Protein AF-A0A524FIH7-F1 (afdb_monomer_lite)

Structure (mmCIF, N/CA/C/O backbone):
data_AF-A0A524FIH7-F1
#
_entry.id   AF-A0A524FIH7-F1
#
loop_
_atom_site.group_PDB
_atom_site.id
_atom_site.type_symbol
_atom_site.label_atom_id
_atom_site.label_alt_id
_atom_site.label_comp_id
_atom_site.label_asym_id
_atom_site.label_entity_id
_atom_site.label_seq_id
_atom_site.pdbx_PDB_ins_code
_atom_site.Cartn_x
_atom_site.Cartn_y
_atom_site.Cartn_z
_atom_site.occupancy
_atom_site.B_iso_or_equiv
_atom_site.auth_seq_id
_atom_site.auth_comp_id
_atom_site.auth_asym_id
_atom_site.auth_atom_id
_atom_site.pdbx_PDB_model_num
ATOM 1 N N . MET A 1 1 ? 1.959 -2.157 -26.709 1.00 37.69 1 MET A N 1
ATOM 2 C CA . MET A 1 1 ? 0.612 -1.879 -26.168 1.00 37.69 1 MET A CA 1
ATOM 3 C C . MET A 1 1 ? 0.522 -0.377 -25.949 1.00 37.69 1 MET A C 1
ATOM 5 O O . MET A 1 1 ? 1.476 0.173 -25.409 1.00 37.69 1 MET A O 1
ATOM 9 N N . LYS A 1 2 ? -0.506 0.302 -26.463 1.00 31.08 2 LYS A N 1
ATOM 10 C CA . LYS A 1 2 ? -0.654 1.764 -26.346 1.00 31.08 2 LYS A CA 1
ATOM 11 C C . LYS A 1 2 ? -1.303 2.119 -25.004 1.00 31.08 2 LYS A C 1
ATOM 13 O O . LYS A 1 2 ? -2.028 1.309 -24.435 1.00 31.08 2 LYS A O 1
ATOM 18 N N . LEU A 1 3 ? -1.093 3.343 -24.514 1.00 33.84 3 LEU A N 1
ATOM 19 C CA . LEU A 1 3 ? -1.706 3.839 -23.269 1.00 33.84 3 LEU A CA 1
ATOM 20 C C . LEU A 1 3 ? -3.250 3.761 -23.301 1.00 33.84 3 LEU A C 1
ATOM 22 O O . LEU A 1 3 ? -3.901 3.594 -22.277 1.00 33.84 3 LEU A O 1
ATOM 26 N N . GLU A 1 4 ? -3.832 3.847 -24.496 1.00 35.25 4 GLU A N 1
ATOM 27 C CA . GLU A 1 4 ? -5.268 3.713 -24.769 1.00 35.25 4 GLU A CA 1
ATOM 28 C C . GLU A 1 4 ? -5.784 2.276 -24.578 1.00 35.25 4 GLU A C 1
ATOM 30 O O . GLU A 1 4 ? -6.931 2.086 -24.176 1.00 35.25 4 GLU A O 1
ATOM 35 N N . ASP A 1 5 ? -4.932 1.266 -24.784 1.00 37.41 5 ASP A N 1
ATOM 36 C CA . ASP A 1 5 ? -5.279 -0.147 -24.586 1.00 37.41 5 ASP A CA 1
ATOM 37 C C . ASP A 1 5 ? -5.366 -0.495 -23.088 1.00 37.41 5 ASP A C 1
ATOM 39 O O . ASP A 1 5 ? -6.163 -1.343 -22.689 1.00 37.41 5 ASP A O 1
ATOM 43 N N . LEU A 1 6 ? -4.583 0.190 -22.242 1.00 37.75 6 LEU A N 1
ATOM 44 C CA . LEU A 1 6 ? -4.624 0.045 -20.780 1.00 37.75 6 LEU A CA 1
ATOM 45 C C . LEU A 1 6 ? -5.919 0.614 -20.178 1.00 37.75 6 LEU A C 1
ATOM 47 O O . LEU A 1 6 ? -6.470 0.013 -19.257 1.00 37.75 6 LEU A O 1
ATOM 51 N N . LYS A 1 7 ? -6.453 1.709 -20.740 1.00 35.22 7 LYS A N 1
ATOM 52 C CA . LYS A 1 7 ? -7.708 2.347 -20.287 1.00 35.22 7 LYS A CA 1
ATOM 53 C C . LYS A 1 7 ? -8.942 1.457 -20.464 1.00 35.22 7 LYS A C 1
ATOM 55 O O . LYS A 1 7 ? -9.917 1.591 -19.732 1.00 35.22 7 LYS A O 1
ATOM 60 N N . ASN A 1 8 ? -8.902 0.538 -21.429 1.00 39.22 8 ASN A N 1
ATOM 61 C CA . ASN A 1 8 ? -10.005 -0.376 -21.741 1.00 39.22 8 ASN A CA 1
ATOM 62 C C . ASN A 1 8 ? -9.867 -1.747 -21.068 1.00 39.22 8 ASN A C 1
ATOM 64 O O . ASN A 1 8 ? -10.742 -2.607 -21.222 1.00 39.22 8 ASN A O 1
ATOM 68 N N . LEU A 1 9 ? -8.786 -1.972 -20.317 1.00 40.41 9 LEU A N 1
ATOM 69 C CA . LEU A 1 9 ? -8.530 -3.243 -19.664 1.00 40.41 9 LEU A CA 1
ATOM 70 C C . LEU A 1 9 ? -9.424 -3.374 -18.426 1.00 40.41 9 LEU A C 1
ATOM 72 O O . LEU A 1 9 ? -9.014 -3.069 -17.314 1.00 40.41 9 LEU A O 1
ATOM 76 N N . LYS A 1 10 ? -10.665 -3.839 -18.592 1.00 45.16 10 LYS A N 1
ATOM 77 C CA . LYS A 1 10 ? -11.515 -4.220 -17.456 1.00 45.16 10 LYS A CA 1
ATOM 78 C C . LYS A 1 10 ? -10.900 -5.439 -16.772 1.00 45.16 10 LYS A C 1
ATOM 80 O O . LYS A 1 10 ? -11.212 -6.565 -17.151 1.00 45.16 10 LYS A O 1
ATOM 85 N N . VAL A 1 11 ? -10.037 -5.234 -15.775 1.00 54.22 11 VAL A N 1
ATOM 86 C CA . VAL A 1 11 ? -9.614 -6.319 -14.882 1.00 54.22 11 VAL A CA 1
ATOM 87 C C . VAL A 1 11 ? -10.882 -6.808 -14.178 1.00 54.22 11 VAL A C 1
ATOM 89 O O . VAL A 1 11 ? -11.485 -6.044 -13.423 1.00 54.22 11 VAL A O 1
ATOM 92 N N . PRO A 1 12 ? -11.356 -8.039 -14.437 1.00 57.50 12 PRO A N 1
ATOM 93 C CA . PRO A 1 12 ? -12.599 -8.505 -13.847 1.00 57.50 12 PRO A CA 1
ATOM 94 C C . PRO A 1 12 ? -12.473 -8.474 -12.324 1.00 57.50 12 PRO A C 1
ATOM 96 O O . PRO A 1 12 ? -11.467 -8.923 -11.782 1.00 57.50 12 PRO A O 1
ATOM 99 N N . THR A 1 13 ? -13.499 -8.030 -11.601 1.00 57.62 13 THR A N 1
ATOM 100 C CA . THR A 1 13 ? -13.512 -8.028 -10.124 1.00 57.62 13 THR A CA 1
ATOM 101 C C . THR A 1 13 ? -13.140 -9.400 -9.534 1.00 57.62 13 THR A C 1
ATOM 103 O O . THR A 1 13 ? -12.549 -9.497 -8.460 1.00 57.62 13 THR A O 1
ATOM 106 N N . ALA A 1 14 ? -13.433 -10.483 -10.263 1.00 57.12 14 ALA A N 1
ATOM 107 C CA . ALA A 1 14 ? -13.019 -11.843 -9.926 1.00 57.12 14 ALA A CA 1
ATOM 108 C C . ALA A 1 14 ? -11.490 -12.060 -9.944 1.00 57.12 14 ALA A C 1
ATOM 110 O O . ALA A 1 14 ? -10.994 -12.855 -9.151 1.00 57.12 14 ALA A O 1
ATOM 111 N N . MET A 1 15 ? -10.737 -11.372 -10.809 1.00 61.16 15 MET A N 1
ATOM 112 C CA . MET A 1 15 ? -9.267 -11.377 -10.812 1.00 61.16 15 MET A CA 1
ATOM 113 C C . MET A 1 15 ? -8.699 -10.620 -9.611 1.00 61.16 15 MET A C 1
ATOM 115 O O . MET A 1 15 ? -7.822 -11.148 -8.935 1.00 61.16 15 MET A O 1
ATOM 119 N N . ILE A 1 16 ? -9.236 -9.439 -9.288 1.00 61.75 16 ILE A N 1
ATOM 120 C CA . ILE A 1 16 ? -8.792 -8.661 -8.117 1.00 61.75 16 ILE A CA 1
ATOM 121 C C . ILE A 1 16 ? -8.995 -9.476 -6.834 1.00 61.75 16 ILE A C 1
ATOM 123 O O . ILE A 1 16 ? -8.077 -9.591 -6.035 1.00 61.75 16 ILE A O 1
ATOM 127 N N . LYS A 1 17 ? -10.140 -10.153 -6.677 1.00 62.41 17 LYS A N 1
ATOM 128 C CA . LYS A 1 17 ? -10.408 -11.045 -5.528 1.00 62.41 17 LYS A CA 1
ATOM 129 C C . LYS A 1 17 ? -9.493 -12.272 -5.454 1.00 62.41 17 LYS A C 1
ATOM 131 O O . LYS A 1 17 ? -9.350 -12.854 -4.382 1.00 62.41 17 LYS A O 1
ATOM 136 N N . LYS A 1 18 ? -8.911 -12.700 -6.578 1.00 63.66 18 LYS A N 1
ATOM 137 C CA . LYS A 1 18 ? -7.917 -13.784 -6.613 1.00 63.66 18 LYS A CA 1
ATOM 138 C C . LYS A 1 18 ? -6.533 -13.287 -6.197 1.00 63.66 18 LYS A C 1
ATOM 140 O O . LYS A 1 18 ? -5.830 -14.018 -5.516 1.00 63.66 18 LYS A O 1
ATOM 145 N N . LEU A 1 19 ? -6.178 -12.059 -6.575 1.00 67.19 19 LEU A N 1
ATOM 146 C CA . LEU A 1 19 ? -4.936 -11.408 -6.156 1.00 67.19 19 LEU A CA 1
ATOM 147 C C . LEU A 1 19 ? -4.984 -10.968 -4.690 1.00 67.19 19 LEU A C 1
ATOM 149 O O . LEU A 1 19 ? -4.018 -11.147 -3.961 1.00 67.19 19 LEU A O 1
ATOM 153 N N . PHE A 1 20 ? -6.126 -10.461 -4.239 1.00 66.56 20 PHE A N 1
ATOM 154 C CA . PHE A 1 20 ? -6.369 -10.006 -2.875 1.00 66.56 20 PHE A CA 1
ATOM 155 C C . PHE A 1 20 ? -7.478 -10.862 -2.261 1.00 66.56 20 PHE A C 1
ATOM 157 O O . PHE A 1 20 ? -8.648 -10.465 -2.292 1.00 66.56 20 PHE A O 1
ATOM 164 N N . PRO A 1 21 ? -7.153 -12.060 -1.740 1.00 67.00 21 PRO A N 1
ATOM 165 C CA . PRO A 1 21 ? -8.152 -12.921 -1.131 1.00 67.00 21 PRO A CA 1
ATOM 166 C C . PRO A 1 21 ? -8.886 -12.153 -0.017 1.00 67.00 21 PRO A C 1
ATOM 168 O O . PRO A 1 21 ? -8.240 -11.682 0.928 1.00 67.00 21 PRO A O 1
ATOM 171 N N . PRO A 1 22 ? -10.226 -12.021 -0.104 1.00 60.16 22 PRO A N 1
ATOM 172 C CA . PRO A 1 22 ? -10.999 -11.248 0.857 1.00 60.16 22 PRO A CA 1
ATOM 173 C C . PRO A 1 22 ? -10.708 -11.701 2.288 1.00 60.16 22 PRO A C 1
ATOM 175 O O . PRO A 1 22 ? -10.660 -12.903 2.563 1.00 60.16 22 PRO A O 1
ATOM 178 N N . LYS A 1 23 ? -10.546 -10.738 3.202 1.00 64.44 23 LYS A N 1
ATOM 179 C CA . LYS A 1 23 ? -10.281 -10.966 4.639 1.00 64.44 23 LYS A CA 1
ATOM 180 C C . LYS A 1 23 ? -8.923 -11.590 4.997 1.00 64.44 23 LYS A C 1
ATOM 182 O O . LYS A 1 23 ? -8.713 -11.933 6.157 1.00 64.44 23 LYS A O 1
ATOM 187 N N . LYS A 1 24 ? -8.006 -11.771 4.043 1.00 68.94 24 LYS A N 1
ATOM 188 C CA . LYS A 1 24 ? -6.658 -12.325 4.304 1.00 68.94 24 LYS A CA 1
ATOM 189 C C . LYS A 1 24 ? -5.529 -11.501 3.693 1.00 68.94 24 LYS A C 1
ATOM 191 O O . LYS A 1 24 ? -4.381 -11.931 3.711 1.00 68.94 24 LYS A O 1
ATOM 196 N N . SER A 1 25 ? -5.865 -10.346 3.134 1.00 79.50 25 SER A N 1
ATOM 197 C CA . SER A 1 25 ? -4.956 -9.527 2.348 1.00 79.50 25 SER A CA 1
ATOM 198 C C . SER A 1 25 ? -4.504 -8.262 3.059 1.00 79.50 25 SER A C 1
ATOM 200 O O . SER A 1 25 ? -3.518 -7.702 2.623 1.00 79.50 25 SER A O 1
ATOM 202 N N . VAL A 1 26 ? -5.158 -7.794 4.126 1.00 82.81 26 VAL A N 1
ATOM 203 C CA . VAL A 1 26 ? -4.754 -6.555 4.812 1.00 82.81 26 VAL A CA 1
ATOM 204 C C . VAL A 1 26 ? -4.537 -6.806 6.298 1.00 82.81 26 VAL A C 1
ATOM 206 O O . VAL A 1 26 ? -5.323 -7.499 6.950 1.00 82.81 26 VAL A O 1
ATOM 209 N N . PHE A 1 27 ? -3.441 -6.248 6.799 1.00 84.69 27 PHE A N 1
ATOM 210 C CA . PHE A 1 27 ? -2.957 -6.364 8.164 1.00 84.69 27 PHE A CA 1
ATOM 211 C C . PHE A 1 27 ? -2.488 -4.990 8.636 1.00 84.69 27 PHE A C 1
ATOM 213 O O . PHE A 1 27 ? -2.005 -4.193 7.828 1.00 84.69 27 PHE A O 1
ATOM 220 N N . THR A 1 28 ? -2.571 -4.737 9.938 1.00 85.19 28 THR A N 1
ATOM 221 C CA . THR A 1 28 ? -1.842 -3.624 10.556 1.00 85.19 28 THR A CA 1
ATOM 222 C C . THR A 1 28 ? -0.593 -4.162 11.242 1.00 85.19 28 THR A C 1
ATOM 224 O O . THR A 1 28 ? -0.585 -5.282 11.764 1.00 85.19 28 THR A O 1
ATOM 227 N N . VAL A 1 29 ? 0.491 -3.401 11.170 1.00 85.56 29 VAL A N 1
ATOM 228 C CA . VAL A 1 29 ? 1.832 -3.838 11.557 1.00 85.56 29 VAL A CA 1
ATOM 229 C C . VAL A 1 29 ? 2.437 -2.821 12.507 1.00 85.56 29 VAL A C 1
ATOM 231 O O . VAL A 1 29 ? 2.330 -1.627 12.258 1.00 85.56 29 VAL A O 1
ATOM 234 N N . ASP A 1 30 ? 3.060 -3.312 1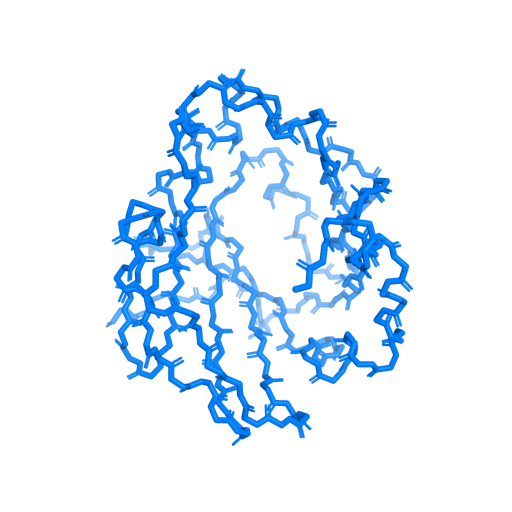3.574 1.00 86.06 30 ASP A N 1
ATOM 235 C CA . ASP A 1 30 ? 3.911 -2.533 14.473 1.00 86.06 30 ASP A CA 1
ATOM 236 C C . ASP A 1 30 ? 5.372 -2.811 14.100 1.00 86.06 30 ASP A C 1
ATOM 238 O O . ASP A 1 30 ? 5.860 -3.937 14.264 1.00 86.06 30 ASP A O 1
ATOM 242 N N . THR A 1 31 ? 6.053 -1.807 13.541 1.00 82.56 31 THR A N 1
ATOM 243 C CA . THR A 1 31 ? 7.486 -1.903 13.221 1.00 82.56 31 THR A CA 1
ATOM 244 C C . THR A 1 31 ? 8.408 -1.415 14.338 1.00 82.56 31 THR A C 1
ATOM 246 O O . THR A 1 31 ? 9.621 -1.601 14.240 1.00 82.56 31 THR A O 1
ATOM 249 N N . THR A 1 32 ? 7.868 -0.822 15.404 1.00 82.31 32 THR A N 1
ATOM 250 C CA . THR A 1 32 ? 8.654 -0.234 16.504 1.00 82.31 32 THR A CA 1
ATOM 251 C C . THR A 1 32 ? 8.720 -1.119 17.745 1.00 82.31 32 THR A C 1
ATOM 253 O O . THR A 1 32 ? 9.664 -1.008 18.528 1.00 82.31 32 THR A O 1
ATOM 256 N N . GLY A 1 33 ? 7.746 -2.012 17.918 1.00 79.12 33 GLY A N 1
ATOM 257 C CA . GLY A 1 33 ? 7.588 -2.848 19.103 1.00 79.12 33 GLY A CA 1
ATOM 258 C C . GLY A 1 33 ? 6.893 -2.145 20.273 1.00 79.12 33 GLY A C 1
ATOM 259 O O . GLY A 1 33 ? 6.925 -2.672 21.387 1.00 79.12 33 GLY A O 1
ATOM 260 N N . ASP A 1 34 ? 6.285 -0.973 20.065 1.00 82.50 34 ASP A N 1
ATOM 261 C CA . ASP A 1 34 ? 5.583 -0.212 21.109 1.00 82.50 34 ASP A CA 1
ATOM 262 C C . ASP A 1 34 ? 4.136 -0.693 21.357 1.00 82.50 34 ASP A C 1
ATOM 264 O O . ASP A 1 34 ? 3.450 -0.202 22.260 1.00 82.50 34 ASP A O 1
ATOM 268 N N . GLY A 1 35 ? 3.677 -1.682 20.585 1.00 78.94 35 GLY A N 1
ATOM 269 C CA . GLY A 1 35 ? 2.339 -2.258 20.665 1.00 78.94 35 GLY A CA 1
ATOM 270 C C . GLY A 1 35 ? 1.286 -1.510 19.847 1.00 78.94 35 GLY A C 1
ATOM 271 O O . GLY A 1 35 ? 0.111 -1.895 19.893 1.00 78.94 35 GLY A O 1
ATOM 272 N N . LYS A 1 36 ? 1.670 -0.477 19.091 1.00 83.19 36 LYS A N 1
ATOM 273 C CA . LYS A 1 36 ? 0.791 0.275 18.194 1.00 83.19 36 LYS A CA 1
ATOM 274 C C . LYS A 1 36 ? 1.157 -0.010 16.746 1.00 83.19 36 LYS A C 1
ATOM 276 O O . LYS A 1 36 ? 2.316 0.026 16.354 1.00 83.19 36 LYS A O 1
ATOM 281 N N . ALA A 1 37 ? 0.143 -0.277 15.928 1.00 84.25 37 ALA A N 1
ATOM 282 C CA . ALA A 1 37 ? 0.374 -0.353 14.499 1.00 84.25 37 ALA A CA 1
ATOM 283 C C . ALA A 1 37 ? 0.788 1.010 13.948 1.00 84.25 37 ALA A C 1
ATOM 285 O O . ALA A 1 37 ? 0.108 2.012 14.168 1.00 84.25 37 ALA A O 1
ATOM 286 N N . ASP A 1 38 ? 1.861 1.002 13.171 1.00 85.31 38 ASP A N 1
ATOM 287 C CA . ASP A 1 38 ? 2.387 2.163 12.475 1.00 85.31 38 ASP A CA 1
ATOM 288 C C . ASP A 1 38 ? 2.398 1.978 10.953 1.00 85.31 38 ASP A C 1
ATOM 290 O O . ASP A 1 38 ? 2.652 2.938 10.234 1.00 85.31 38 ASP A O 1
ATOM 294 N N . MET A 1 39 ? 2.098 0.774 10.448 1.00 88.69 39 MET A N 1
ATOM 295 C CA . MET A 1 39 ? 2.044 0.449 9.021 1.00 88.69 39 MET A CA 1
ATOM 296 C C . MET A 1 39 ? 0.797 -0.348 8.636 1.00 88.69 39 MET A C 1
ATOM 298 O O . MET A 1 39 ? 0.287 -1.181 9.391 1.00 88.69 39 MET A O 1
ATOM 302 N N . ILE A 1 40 ? 0.368 -0.163 7.389 1.00 89.50 40 ILE A N 1
ATOM 303 C CA . ILE A 1 40 ? -0.550 -1.059 6.688 1.00 89.50 40 ILE A CA 1
ATOM 304 C C . ILE A 1 40 ? 0.285 -2.044 5.877 1.00 89.50 40 ILE A C 1
ATOM 306 O O . ILE A 1 40 ? 1.204 -1.653 5.161 1.00 89.50 40 ILE A O 1
ATOM 310 N N . LYS A 1 41 ? -0.063 -3.326 5.957 1.00 89.88 41 LYS A N 1
ATOM 311 C CA . LYS A 1 41 ? 0.513 -4.401 5.151 1.00 89.88 41 LYS A CA 1
ATOM 312 C C . LYS A 1 41 ? -0.568 -5.017 4.282 1.00 89.88 41 LYS A C 1
ATOM 314 O O . LYS A 1 41 ? -1.522 -5.604 4.790 1.00 89.88 41 LYS A O 1
ATOM 319 N N . ILE A 1 42 ? -0.376 -4.931 2.975 1.00 87.56 42 ILE A N 1
ATOM 320 C CA . ILE A 1 42 ? -1.218 -5.548 1.958 1.00 87.56 42 ILE A CA 1
ATOM 321 C C . ILE A 1 42 ? -0.481 -6.754 1.376 1.00 87.56 42 ILE A C 1
ATOM 323 O O . ILE A 1 42 ? 0.651 -6.655 0.920 1.00 87.56 42 ILE A O 1
ATOM 327 N N . VAL A 1 43 ? -1.124 -7.910 1.386 1.00 86.50 43 VAL A N 1
ATOM 328 C CA . VAL A 1 43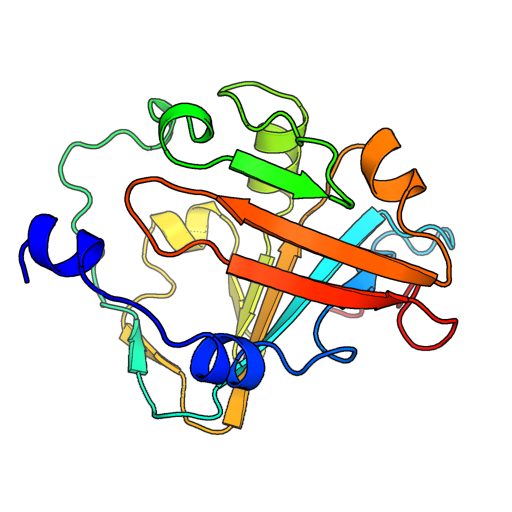 ? -0.624 -9.177 0.870 1.00 86.50 43 VAL A CA 1
ATOM 329 C C . VAL A 1 43 ? -1.426 -9.544 -0.371 1.00 86.50 43 VAL A C 1
ATOM 331 O O . VAL A 1 43 ? -2.627 -9.820 -0.290 1.00 86.50 43 VAL A O 1
ATOM 334 N N . ALA A 1 44 ? -0.742 -9.565 -1.511 1.00 83.62 44 ALA A N 1
ATOM 335 C CA . ALA A 1 44 ? -1.257 -10.052 -2.776 1.00 83.62 44 ALA A CA 1
ATOM 336 C C . ALA A 1 44 ? -0.705 -11.456 -3.062 1.00 83.62 44 ALA A C 1
ATOM 338 O O . ALA A 1 44 ? 0.501 -11.686 -2.983 1.00 83.62 44 ALA A O 1
ATOM 339 N N . LEU A 1 45 ? -1.580 -12.395 -3.413 1.00 81.00 45 LEU A N 1
ATOM 340 C CA . LEU A 1 45 ? -1.227 -13.759 -3.796 1.00 81.00 45 LEU A CA 1
ATOM 341 C C . LEU A 1 45 ? -1.487 -13.943 -5.291 1.00 81.00 45 LEU A C 1
ATOM 343 O O . LEU A 1 45 ? -2.626 -13.834 -5.744 1.00 81.00 45 LEU A O 1
ATOM 347 N N . ASN A 1 46 ? -0.458 -14.253 -6.076 1.00 77.50 46 ASN A N 1
ATOM 348 C CA . ASN A 1 46 ? -0.652 -14.494 -7.500 1.00 77.50 46 ASN A CA 1
ATOM 349 C C . ASN A 1 46 ? -1.319 -15.859 -7.739 1.00 77.50 46 ASN A C 1
ATOM 351 O O . ASN A 1 46 ? -0.654 -16.887 -7.789 1.00 77.50 46 ASN A O 1
ATOM 355 N N . LEU A 1 47 ? -2.640 -15.883 -7.914 1.00 73.00 47 LEU A N 1
ATOM 356 C CA . LEU A 1 47 ? -3.413 -17.107 -8.176 1.00 73.00 47 LEU A CA 1
ATOM 357 C C . LEU A 1 47 ? -3.790 -17.307 -9.652 1.00 73.00 47 LEU A C 1
ATOM 359 O O . LEU A 1 47 ? -4.641 -18.147 -9.952 1.00 73.00 47 LEU A O 1
ATOM 363 N N . PHE A 1 48 ? -3.249 -16.498 -10.564 1.00 68.94 48 PHE A N 1
ATOM 364 C CA . PHE A 1 48 ? -3.693 -16.501 -11.957 1.00 68.94 48 PHE A CA 1
ATOM 365 C C . PHE A 1 48 ? -2.687 -17.162 -12.893 1.00 68.94 48 PHE A C 1
ATOM 367 O O . PHE A 1 48 ? -2.911 -18.278 -13.352 1.00 68.94 48 PHE A O 1
ATOM 374 N N . ALA A 1 49 ? -1.595 -16.464 -13.183 1.00 71.06 49 ALA A N 1
ATOM 375 C CA . ALA A 1 49 ? -0.560 -16.918 -14.094 1.00 71.06 49 ALA A CA 1
ATOM 376 C C . ALA A 1 49 ? 0.759 -16.227 -13.741 1.00 71.06 49 ALA A C 1
ATOM 378 O O . ALA A 1 49 ? 0.732 -15.101 -13.231 1.00 71.06 49 ALA A O 1
ATOM 379 N N . PRO A 1 50 ? 1.908 -16.866 -14.008 1.00 78.00 50 PRO A N 1
ATOM 380 C CA . PRO A 1 50 ? 3.188 -16.196 -13.892 1.00 78.00 50 PRO A CA 1
ATOM 381 C C . PRO A 1 50 ? 3.239 -14.944 -14.774 1.00 78.00 50 PRO A C 1
ATOM 383 O O . PRO A 1 50 ? 2.795 -14.986 -15.921 1.00 78.00 50 PRO A O 1
ATOM 386 N N . PHE A 1 51 ? 3.793 -13.852 -14.257 1.00 78.69 51 PHE A N 1
ATOM 387 C CA . PHE A 1 51 ? 4.077 -12.653 -15.045 1.00 78.69 51 PHE A CA 1
ATOM 388 C C . PHE A 1 51 ? 5.456 -12.101 -14.698 1.00 78.69 51 PHE A C 1
ATOM 390 O O . PHE A 1 51 ? 5.943 -12.271 -13.581 1.00 78.69 51 PHE A O 1
ATOM 397 N N . GLU A 1 52 ? 6.092 -11.456 -15.668 1.00 80.06 52 GLU A N 1
ATOM 398 C CA . GLU A 1 52 ? 7.402 -10.837 -15.500 1.00 80.06 52 GLU A CA 1
ATOM 399 C C . GLU A 1 52 ? 7.243 -9.330 -15.299 1.00 80.06 52 GLU A C 1
ATOM 401 O O . GLU A 1 52 ? 6.491 -8.673 -16.023 1.00 80.06 52 GLU A O 1
ATOM 406 N N . ILE A 1 53 ? 7.944 -8.781 -14.309 1.00 79.12 53 ILE A N 1
ATOM 407 C CA . ILE A 1 53 ? 8.108 -7.339 -14.159 1.00 79.12 53 ILE A CA 1
ATOM 408 C C . ILE A 1 53 ? 9.091 -6.897 -15.248 1.00 79.12 53 ILE A C 1
ATOM 410 O O . ILE A 1 53 ? 10.213 -7.404 -15.269 1.00 79.12 53 ILE A O 1
ATOM 414 N N . PRO A 1 54 ? 8.723 -5.974 -16.151 1.00 68.38 54 PRO A N 1
ATOM 415 C CA . PRO A 1 54 ? 9.612 -5.539 -17.224 1.00 68.38 54 PRO A CA 1
ATOM 416 C C . PRO A 1 54 ? 10.983 -5.094 -16.695 1.00 68.38 54 PRO A C 1
ATOM 418 O O . PRO A 1 54 ? 11.059 -4.322 -15.744 1.00 68.38 54 PRO A O 1
ATOM 421 N N . ALA A 1 55 ? 12.071 -5.561 -17.319 1.00 67.00 55 ALA A N 1
ATOM 422 C CA . ALA A 1 55 ? 13.451 -5.249 -16.912 1.00 67.00 55 ALA A CA 1
ATOM 423 C C . ALA A 1 55 ? 13.810 -3.755 -16.989 1.00 67.00 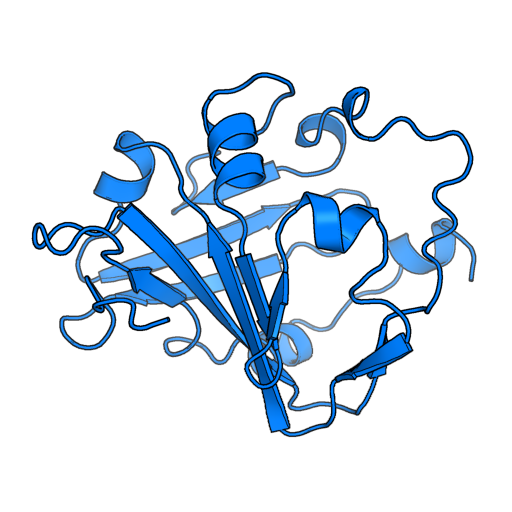55 ALA A C 1
ATOM 425 O O . ALA A 1 55 ? 14.773 -3.316 -16.368 1.00 67.00 55 ALA A O 1
ATOM 426 N N . LYS A 1 56 ? 13.039 -2.979 -17.755 1.00 62.03 56 LYS A N 1
ATOM 427 C CA . LYS A 1 56 ? 13.106 -1.521 -17.810 1.00 62.03 56 LYS A CA 1
ATOM 428 C C . LYS A 1 56 ? 11.685 -0.978 -17.849 1.00 62.03 56 LYS A C 1
ATOM 430 O O . LYS A 1 56 ? 10.942 -1.286 -18.782 1.00 62.03 56 LYS A O 1
ATOM 435 N N . ALA A 1 57 ? 11.320 -0.165 -16.866 1.00 57.16 57 ALA A N 1
ATOM 436 C CA . ALA A 1 57 ? 10.276 0.823 -17.070 1.00 57.16 57 ALA A CA 1
ATOM 437 C C . ALA A 1 57 ? 10.945 1.982 -17.816 1.00 57.16 57 ALA A C 1
ATOM 439 O O . ALA A 1 57 ? 11.715 2.731 -17.226 1.00 57.16 57 ALA A O 1
ATOM 440 N N . ASP A 1 58 ? 10.744 2.074 -19.131 1.00 56.12 58 ASP A N 1
ATOM 441 C CA . ASP A 1 58 ? 11.118 3.286 -19.858 1.00 56.12 58 ASP A CA 1
ATOM 442 C C . ASP A 1 58 ? 10.122 4.377 -19.459 1.00 56.12 58 ASP A C 1
ATOM 444 O O . ASP A 1 58 ? 9.027 4.482 -20.014 1.00 56.12 58 ASP A O 1
ATOM 448 N N . LEU A 1 59 ? 10.468 5.108 -18.401 1.00 58.47 59 LEU A N 1
ATOM 449 C CA . LEU A 1 59 ? 9.706 6.259 -17.933 1.00 58.47 59 LEU A CA 1
ATOM 450 C C . LEU A 1 59 ? 9.968 7.491 -18.821 1.00 58.47 59 LEU A C 1
ATOM 452 O O . LEU A 1 59 ? 9.327 8.514 -18.615 1.00 58.47 59 LEU A O 1
ATOM 456 N N . GLY A 1 60 ? 10.860 7.415 -19.819 1.00 60.53 60 GLY A N 1
ATOM 457 C CA . GLY A 1 60 ? 11.308 8.576 -20.590 1.00 60.53 60 GLY A CA 1
ATOM 458 C C . GLY A 1 60 ? 11.916 9.666 -19.698 1.00 60.53 60 GLY A C 1
ATOM 459 O O . GLY A 1 60 ? 12.411 9.385 -18.609 1.00 60.53 60 GLY A O 1
ATOM 460 N N . ASP A 1 61 ? 11.823 10.926 -20.129 1.00 60.94 61 ASP A N 1
ATOM 461 C CA . ASP A 1 61 ? 12.259 12.104 -19.353 1.00 60.94 61 ASP A CA 1
ATOM 462 C C . ASP A 1 61 ? 11.266 12.492 -18.231 1.00 60.94 61 ASP A C 1
ATOM 464 O O . ASP A 1 61 ? 11.205 13.649 -17.811 1.00 60.94 61 ASP A O 1
ATOM 468 N N . ILE A 1 62 ? 10.430 11.560 -17.759 1.00 64.25 62 ILE A N 1
ATOM 469 C CA . ILE A 1 62 ? 9.471 11.845 -16.691 1.00 64.25 62 ILE A CA 1
ATOM 470 C C . ILE A 1 62 ? 10.222 11.958 -15.364 1.00 64.25 62 ILE A C 1
ATOM 472 O O . ILE A 1 62 ? 10.696 10.968 -14.807 1.00 64.25 62 ILE A O 1
ATOM 476 N N . ASN A 1 63 ? 10.260 13.170 -14.817 1.00 69.50 63 ASN A N 1
ATOM 477 C CA . ASN A 1 63 ? 10.683 13.389 -13.445 1.00 69.50 63 ASN A CA 1
ATOM 478 C C . ASN A 1 63 ? 9.560 12.951 -12.491 1.00 69.50 63 ASN A C 1
ATOM 480 O O . ASN A 1 63 ? 8.531 13.615 -12.371 1.00 69.50 63 ASN A O 1
ATOM 484 N N . VAL A 1 64 ? 9.739 11.817 -11.811 1.00 67.75 64 VAL A N 1
ATOM 485 C CA . VAL A 1 64 ? 8.733 11.255 -10.890 1.00 67.75 64 VAL A CA 1
ATOM 486 C C . VAL A 1 64 ? 8.454 12.192 -9.712 1.00 67.75 64 VAL A C 1
ATOM 488 O O . VAL A 1 64 ? 7.332 12.224 -9.206 1.00 67.75 64 VAL A O 1
ATOM 491 N N . ASP A 1 65 ? 9.424 13.024 -9.327 1.00 72.38 65 ASP A N 1
ATOM 492 C CA . ASP A 1 65 ? 9.231 14.054 -8.304 1.00 72.38 65 ASP A CA 1
ATOM 493 C C . ASP A 1 65 ? 8.375 15.225 -8.786 1.00 72.38 65 ASP A C 1
ATOM 495 O O . ASP A 1 65 ? 7.905 16.024 -7.977 1.00 72.38 65 ASP A O 1
ATOM 499 N N . GLU A 1 66 ? 8.133 15.343 -10.091 1.00 77.12 66 GLU A N 1
ATOM 500 C CA . GLU A 1 66 ? 7.225 16.337 -10.658 1.00 77.12 66 GLU A CA 1
ATOM 501 C C . GLU A 1 66 ? 5.775 15.862 -10.718 1.00 77.12 66 GLU A C 1
ATOM 503 O O . GLU A 1 66 ? 4.880 16.706 -10.748 1.00 77.12 66 GLU A O 1
ATOM 508 N N . ILE A 1 67 ? 5.535 14.552 -10.631 1.00 78.75 67 ILE A N 1
ATOM 509 C CA . ILE A 1 67 ? 4.200 13.957 -10.700 1.00 78.75 67 ILE A CA 1
ATOM 510 C C . ILE A 1 67 ? 3.423 14.244 -9.413 1.00 78.75 67 ILE A C 1
ATOM 512 O O . ILE A 1 67 ? 3.867 13.910 -8.313 1.00 78.75 67 ILE A O 1
ATOM 516 N N . ASP A 1 68 ? 2.217 14.790 -9.561 1.00 83.38 68 ASP A N 1
ATOM 517 C CA . ASP A 1 68 ? 1.217 14.789 -8.500 1.00 83.38 68 ASP A CA 1
ATOM 518 C C . ASP A 1 68 ? 0.336 13.529 -8.611 1.00 83.38 68 ASP A C 1
ATOM 520 O O . ASP A 1 68 ? -0.408 13.392 -9.586 1.00 83.38 68 ASP A O 1
ATOM 524 N N . PRO A 1 69 ? 0.395 12.582 -7.650 1.00 83.06 69 PRO A N 1
ATOM 525 C CA . PRO A 1 69 ? -0.397 11.356 -7.717 1.00 83.06 69 PRO A CA 1
ATOM 526 C C . PRO A 1 69 ? -1.908 11.620 -7.725 1.00 83.06 69 PRO A C 1
ATOM 528 O O . PRO A 1 69 ? -2.656 10.853 -8.340 1.00 83.06 69 PRO A O 1
ATOM 531 N N . SER A 1 70 ? -2.352 12.698 -7.071 1.00 87.00 70 SER A N 1
ATOM 532 C CA . SER A 1 70 ? -3.770 13.041 -6.917 1.00 87.00 70 SER A CA 1
ATOM 533 C C . SER A 1 70 ? -4.454 13.405 -8.239 1.00 87.00 70 SER A C 1
ATOM 535 O O . SER A 1 70 ? -5.671 13.255 -8.368 1.00 87.00 70 SER A O 1
ATOM 537 N N . GLU A 1 71 ? -3.681 13.805 -9.254 1.00 86.25 71 GLU A N 1
ATOM 538 C CA . GLU A 1 71 ? -4.185 14.066 -10.608 1.00 86.25 71 GLU A CA 1
ATOM 539 C C . GLU A 1 71 ? -4.575 12.783 -11.356 1.00 86.25 71 GLU A C 1
ATOM 541 O O . GLU A 1 71 ? -5.326 12.820 -12.333 1.00 86.25 71 GLU A O 1
ATOM 546 N N . TYR A 1 72 ? -4.058 11.632 -10.922 1.00 82.88 72 TYR A N 1
ATOM 547 C CA . TYR A 1 72 ? -4.221 10.357 -11.624 1.00 82.88 72 TYR A CA 1
ATOM 548 C C . TYR A 1 72 ? -5.048 9.351 -10.834 1.00 82.88 72 TYR A C 1
ATOM 550 O O . TYR A 1 72 ? -5.705 8.489 -11.433 1.00 82.88 72 TYR A O 1
ATOM 558 N N . VAL A 1 73 ? -4.977 9.427 -9.508 1.00 87.19 73 VAL A N 1
ATOM 559 C CA . VAL A 1 73 ? -5.530 8.436 -8.596 1.00 87.19 73 VAL A CA 1
ATOM 560 C C . VAL A 1 73 ? -6.110 9.127 -7.368 1.00 87.19 73 VAL A C 1
ATOM 562 O O . VAL A 1 73 ? -5.540 10.079 -6.846 1.00 87.19 73 VAL A O 1
ATOM 565 N N . LYS A 1 74 ? -7.225 8.602 -6.864 1.00 92.00 74 LYS A N 1
ATOM 566 C CA . LYS A 1 74 ? -7.756 8.925 -5.539 1.00 92.00 74 LYS A CA 1
ATOM 567 C C . LYS A 1 74 ? -7.671 7.691 -4.654 1.00 92.00 74 LYS A C 1
ATOM 569 O O . LYS A 1 74 ? -8.064 6.602 -5.070 1.00 92.00 74 LYS A O 1
ATOM 574 N N . LEU A 1 75 ? -7.159 7.868 -3.441 1.00 91.00 75 LEU A N 1
ATOM 575 C CA . LEU A 1 75 ? -7.055 6.813 -2.440 1.00 91.00 75 LEU A CA 1
ATOM 576 C C . LEU A 1 75 ? -8.096 7.052 -1.347 1.00 91.00 75 LEU A C 1
ATOM 578 O O . LEU A 1 75 ? -8.211 8.164 -0.840 1.00 91.00 75 LEU A O 1
ATOM 582 N N . PHE A 1 76 ? -8.827 6.010 -0.964 1.00 92.81 76 PHE A N 1
ATOM 583 C CA . PHE A 1 76 ? -9.850 6.075 0.074 1.00 92.81 76 PHE A CA 1
ATOM 584 C C . PHE A 1 76 ? -9.643 4.989 1.124 1.00 92.81 76 PHE A C 1
ATOM 586 O O . PHE A 1 76 ? -9.357 3.837 0.787 1.00 92.81 76 PHE A O 1
ATOM 593 N N . LEU A 1 77 ? -9.880 5.342 2.386 1.00 91.94 77 LEU A N 1
ATOM 594 C CA . LEU A 1 77 ? -10.004 4.409 3.501 1.00 91.94 77 LEU A CA 1
ATOM 595 C C . LEU A 1 77 ? -11.379 4.582 4.143 1.00 91.94 77 LEU A C 1
ATOM 597 O O . LEU A 1 77 ? -11.709 5.656 4.634 1.00 91.94 77 LEU A O 1
ATOM 601 N N . ASN A 1 78 ? -12.187 3.522 4.150 1.00 91.50 78 ASN A N 1
ATOM 602 C CA . ASN A 1 78 ? -13.559 3.538 4.671 1.00 91.50 78 ASN A CA 1
ATOM 603 C C . ASN A 1 78 ? -14.452 4.638 4.056 1.00 91.50 78 ASN A C 1
ATOM 605 O O . ASN A 1 78 ? -15.383 5.114 4.696 1.00 91.50 78 ASN A O 1
ATOM 609 N N . GLY A 1 79 ? -14.179 5.018 2.804 1.00 91.69 79 GLY A N 1
ATOM 610 C CA . GLY A 1 79 ? -14.883 6.091 2.094 1.00 91.69 79 GLY A CA 1
ATOM 611 C C . GLY A 1 79 ? -14.298 7.488 2.315 1.00 91.69 79 GLY A C 1
ATOM 612 O O . GLY A 1 79 ? -14.619 8.392 1.549 1.00 91.69 79 GLY A O 1
ATOM 613 N N . ASP A 1 80 ? -13.396 7.664 3.282 1.00 94.38 80 ASP A N 1
ATOM 614 C CA . ASP A 1 80 ? -12.688 8.925 3.482 1.00 94.38 80 ASP A CA 1
ATOM 615 C C . ASP A 1 80 ? -11.498 9.011 2.526 1.00 94.38 80 ASP A C 1
ATOM 617 O O . ASP A 1 80 ? -10.658 8.108 2.488 1.00 94.38 80 ASP A O 1
ATOM 621 N N . GLN A 1 81 ? -11.411 10.102 1.767 1.00 94.56 81 GLN A N 1
ATOM 622 C CA . GLN A 1 81 ? -10.299 10.327 0.850 1.00 94.56 81 GLN A CA 1
ATOM 623 C C . GLN A 1 81 ? -9.021 10.644 1.630 1.00 94.56 81 GLN A C 1
ATOM 625 O O . GLN A 1 81 ? -8.995 11.566 2.445 1.00 94.56 81 GLN A O 1
ATOM 630 N N . ILE A 1 82 ? -7.958 9.899 1.346 1.00 92.88 82 ILE A N 1
ATOM 631 C CA . ILE A 1 82 ? -6.604 10.181 1.813 1.00 92.88 82 ILE A CA 1
ATOM 632 C C . ILE A 1 82 ? -6.006 11.206 0.855 1.00 92.88 82 ILE A C 1
ATOM 634 O O . ILE A 1 82 ? -5.959 10.977 -0.357 1.00 92.88 82 ILE A O 1
ATOM 638 N N . ASP A 1 83 ? -5.565 12.341 1.395 1.00 93.25 83 ASP A N 1
ATOM 639 C CA . ASP A 1 83 ? -4.840 13.331 0.605 1.00 93.25 83 ASP A CA 1
ATOM 640 C C . ASP A 1 83 ? -3.511 12.730 0.151 1.00 93.25 83 ASP A C 1
ATOM 642 O O . ASP A 1 83 ? -2.637 12.459 0.970 1.00 93.25 83 ASP A O 1
ATOM 646 N N . ILE A 1 84 ? -3.397 12.495 -1.155 1.00 90.81 84 ILE A N 1
ATOM 647 C CA . ILE A 1 84 ? -2.181 12.017 -1.809 1.00 90.81 84 ILE A CA 1
ATOM 648 C C . ILE A 1 84 ? -1.641 13.039 -2.815 1.00 90.81 84 ILE A C 1
ATOM 650 O O . ILE A 1 84 ? -1.005 12.670 -3.803 1.00 90.81 84 ILE A O 1
ATOM 654 N N . SER A 1 85 ? -1.924 14.323 -2.585 1.00 91.38 85 SER A N 1
ATOM 655 C CA . SER A 1 85 ? -1.394 15.415 -3.403 1.00 91.38 85 SER A CA 1
ATOM 656 C C . SER A 1 85 ? 0.116 15.532 -3.225 1.00 91.38 85 SER A C 1
ATOM 658 O O . SER A 1 85 ? 0.670 15.138 -2.186 1.00 91.38 85 SER A O 1
ATOM 660 N N . LYS A 1 86 ? 0.809 16.084 -4.220 1.00 89.00 86 LYS A N 1
ATOM 661 C CA . LYS A 1 86 ? 2.259 16.287 -4.146 1.00 89.00 86 LYS A CA 1
ATOM 662 C C . LYS A 1 86 ? 2.633 17.127 -2.918 1.00 89.00 86 LYS A C 1
ATOM 664 O O . LYS A 1 86 ? 2.080 18.200 -2.697 1.00 89.00 86 LYS A O 1
ATOM 669 N N . GLY A 1 87 ? 3.594 16.645 -2.129 1.00 86.75 87 GLY A N 1
ATOM 670 C CA . GLY A 1 87 ? 4.041 17.309 -0.900 1.00 86.75 87 GLY A CA 1
ATOM 671 C C . GLY A 1 87 ? 3.082 17.173 0.289 1.00 86.75 87 GLY A C 1
ATOM 672 O O . GLY A 1 87 ? 3.348 17.743 1.346 1.00 86.75 87 GLY A O 1
ATOM 673 N N . SER A 1 88 ? 1.984 16.420 0.151 1.00 90.25 88 SER A N 1
ATOM 674 C CA . SER A 1 88 ? 1.144 16.061 1.296 1.00 90.25 88 SER A CA 1
ATOM 675 C C . SER A 1 88 ? 1.923 15.169 2.279 1.00 90.25 88 SER A C 1
ATOM 677 O O . SER A 1 88 ? 2.737 14.340 1.854 1.00 90.25 88 SER A O 1
ATOM 679 N N . PRO A 1 89 ? 1.654 15.261 3.596 1.00 90.44 89 PRO A N 1
ATOM 680 C CA . PRO A 1 89 ? 2.306 14.406 4.588 1.00 90.44 89 PRO A CA 1
ATOM 681 C C . PRO A 1 89 ? 2.143 12.911 4.298 1.00 90.44 89 PRO A C 1
ATOM 683 O O . PRO A 1 89 ? 3.080 12.144 4.497 1.00 90.44 89 PRO A O 1
ATOM 686 N N . ASN A 1 90 ? 0.981 12.490 3.787 1.00 89.31 90 ASN A N 1
ATOM 687 C CA . ASN A 1 90 ? 0.738 11.089 3.451 1.00 89.31 90 ASN A CA 1
ATOM 688 C C . ASN A 1 90 ? 1.582 10.618 2.260 1.00 89.31 90 ASN A C 1
ATOM 690 O O . ASN A 1 90 ? 2.113 9.514 2.324 1.00 89.31 90 ASN A O 1
ATOM 694 N N . VAL A 1 91 ? 1.765 11.423 1.204 1.00 88.25 91 VAL A N 1
ATOM 695 C CA . VAL A 1 91 ? 2.661 11.045 0.090 1.00 88.25 91 VAL A CA 1
ATOM 696 C C . VAL A 1 91 ? 4.092 10.884 0.568 1.00 88.25 91 VAL A C 1
ATOM 698 O O . VAL A 1 91 ? 4.733 9.893 0.221 1.00 88.25 91 VAL A O 1
ATOM 701 N N . GLU A 1 92 ? 4.581 11.815 1.382 1.00 89.38 92 GLU A N 1
ATOM 702 C CA . GLU A 1 92 ? 5.940 11.741 1.919 1.00 89.38 92 GLU A CA 1
ATOM 703 C C . GLU A 1 92 ? 6.117 10.512 2.821 1.00 89.38 92 GLU A C 1
ATOM 705 O O . GLU A 1 92 ? 7.081 9.757 2.664 1.00 89.38 92 GLU A O 1
ATOM 710 N N . LEU A 1 93 ? 5.146 10.236 3.700 1.00 90.50 93 LEU A N 1
ATOM 711 C CA . LEU A 1 93 ? 5.135 9.028 4.526 1.00 90.50 93 LEU A CA 1
ATOM 712 C C . LEU A 1 93 ? 5.127 7.760 3.671 1.00 90.50 93 LEU A C 1
ATOM 714 O O . LEU A 1 93 ? 5.926 6.857 3.928 1.00 90.50 93 LEU A O 1
ATOM 718 N N . ILE A 1 94 ? 4.273 7.683 2.648 1.00 89.12 94 ILE A N 1
ATOM 719 C CA . ILE A 1 94 ? 4.202 6.535 1.738 1.00 89.12 94 ILE A CA 1
ATOM 720 C C . ILE A 1 94 ? 5.544 6.354 1.030 1.00 89.12 94 ILE A C 1
ATOM 722 O O . ILE A 1 94 ? 6.095 5.262 1.106 1.00 89.12 94 ILE A O 1
ATOM 726 N N . LYS A 1 95 ? 6.117 7.393 0.409 1.00 88.12 95 LYS A N 1
ATOM 727 C CA . LYS A 1 95 ? 7.416 7.305 -0.286 1.00 88.12 95 LYS A CA 1
ATOM 728 C C . LYS A 1 95 ? 8.520 6.767 0.631 1.00 88.12 95 LYS A C 1
ATOM 730 O O . LYS A 1 95 ? 9.226 5.829 0.268 1.00 88.12 95 LYS A O 1
ATOM 735 N N . GLN A 1 96 ? 8.633 7.303 1.846 1.00 90.44 96 GLN A N 1
ATOM 736 C CA . GLN A 1 96 ? 9.681 6.919 2.801 1.00 90.44 96 GLN A CA 1
ATOM 737 C C . GLN A 1 96 ? 9.498 5.495 3.348 1.00 90.44 96 GLN A C 1
ATOM 739 O O . GLN A 1 96 ? 10.465 4.750 3.563 1.00 90.44 96 GLN A O 1
ATOM 744 N N . SER A 1 97 ? 8.248 5.106 3.591 1.00 90.94 97 SER A N 1
ATOM 745 C CA . SER A 1 97 ? 7.916 3.847 4.257 1.00 90.94 97 SER A CA 1
ATOM 746 C C . SER A 1 97 ? 7.581 2.697 3.319 1.00 90.94 97 SER A C 1
ATOM 748 O O . SER A 1 97 ? 7.554 1.560 3.790 1.00 90.94 97 SER A O 1
ATOM 750 N N . LEU A 1 98 ? 7.347 2.958 2.028 1.00 91.06 98 LEU A N 1
ATOM 751 C CA . LEU A 1 98 ? 6.951 1.929 1.075 1.00 91.06 98 LEU A CA 1
ATOM 752 C C . LEU A 1 98 ? 7.999 0.820 1.054 1.00 91.06 98 LEU A C 1
ATOM 754 O O . LEU A 1 98 ? 9.181 1.061 0.793 1.00 91.06 98 LEU A O 1
ATOM 758 N N . ARG A 1 99 ? 7.556 -0.403 1.329 1.00 91.88 99 ARG A N 1
ATOM 759 C CA . ARG A 1 99 ? 8.340 -1.623 1.161 1.00 91.88 99 ARG A CA 1
ATOM 760 C C . ARG A 1 99 ? 7.540 -2.617 0.347 1.00 91.88 99 ARG A C 1
ATOM 762 O O . ARG A 1 99 ? 6.413 -2.954 0.706 1.00 91.88 99 ARG A O 1
ATOM 769 N N . ILE A 1 100 ? 8.132 -3.106 -0.730 1.00 90.12 100 ILE A N 1
ATOM 770 C CA . ILE A 1 100 ? 7.588 -4.199 -1.527 1.00 90.12 100 ILE A CA 1
ATOM 771 C C . ILE A 1 100 ? 8.441 -5.428 -1.238 1.00 90.12 100 ILE A C 1
ATOM 773 O O . ILE A 1 100 ? 9.642 -5.406 -1.469 1.00 90.12 100 ILE A O 1
ATOM 777 N N . LEU A 1 101 ? 7.839 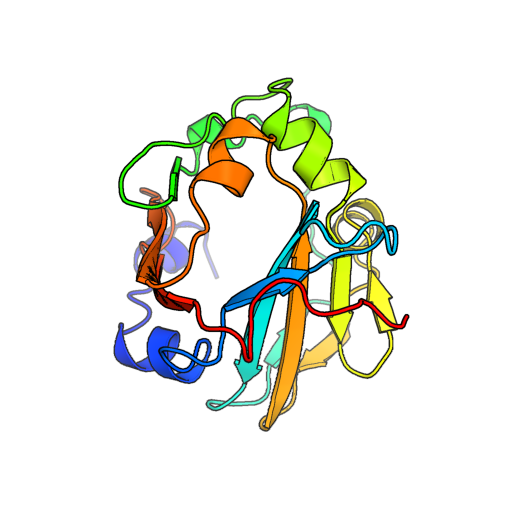-6.495 -0.719 1.00 90.31 101 LEU A N 1
ATOM 778 C CA . LEU A 1 101 ? 8.521 -7.747 -0.424 1.00 90.31 101 LEU A CA 1
ATOM 779 C C . LEU A 1 101 ? 8.095 -8.836 -1.400 1.00 90.31 101 LEU A C 1
ATOM 781 O O . LEU A 1 101 ? 6.899 -9.105 -1.564 1.00 90.31 101 LEU A O 1
ATOM 785 N N . HIS A 1 102 ? 9.074 -9.508 -1.998 1.00 89.19 102 HIS A N 1
ATOM 786 C CA . HIS A 1 102 ? 8.862 -10.646 -2.891 1.00 89.19 102 HIS A CA 1
ATOM 787 C C . HIS A 1 102 ? 9.998 -11.655 -2.718 1.00 89.19 102 HIS A C 1
ATOM 789 O O . HIS A 1 102 ? 11.166 -11.306 -2.845 1.00 89.19 102 HIS A O 1
ATOM 795 N N . LYS A 1 103 ? 9.656 -12.914 -2.409 1.00 87.12 103 LYS A N 1
ATOM 796 C CA . LYS A 1 103 ? 10.618 -14.024 -2.221 1.00 87.12 103 LYS A CA 1
ATOM 797 C C . LYS A 1 103 ? 11.757 -13.746 -1.222 1.00 87.12 103 LYS A C 1
ATOM 799 O O . LYS A 1 103 ? 12.846 -14.284 -1.364 1.00 87.12 103 LYS A O 1
ATOM 804 N N . GLY A 1 104 ? 11.481 -12.956 -0.185 1.00 85.00 104 GLY A N 1
ATOM 805 C CA . GLY A 1 104 ? 12.458 -12.600 0.851 1.00 85.00 104 GLY A CA 1
ATOM 806 C C . GLY A 1 104 ? 13.276 -11.347 0.536 1.00 85.00 104 GLY A C 1
ATOM 807 O O . GLY A 1 104 ? 13.892 -10.800 1.443 1.00 85.00 104 GLY A O 1
ATOM 808 N N . ASP A 1 105 ? 13.219 -10.843 -0.697 1.00 89.69 105 ASP A N 1
ATOM 809 C CA . ASP A 1 105 ? 13.789 -9.543 -1.031 1.00 89.69 105 ASP A CA 1
ATOM 810 C C . ASP A 1 105 ? 12.825 -8.421 -0.625 1.00 89.69 105 ASP A C 1
ATOM 812 O O . ASP A 1 105 ? 11.604 -8.600 -0.664 1.00 89.69 105 ASP A O 1
ATOM 816 N N . SER A 1 106 ? 13.380 -7.263 -0.266 1.00 91.81 106 SER A N 1
ATOM 817 C CA . SER A 1 106 ? 12.651 -6.046 0.098 1.00 91.81 106 SER A CA 1
ATOM 818 C C . SER A 1 106 ? 13.114 -4.892 -0.788 1.00 91.81 106 SER A C 1
ATOM 820 O O . SER A 1 106 ? 14.316 -4.677 -0.931 1.00 91.81 106 SER A O 1
ATOM 822 N N . PHE A 1 107 ? 12.162 -4.166 -1.371 1.00 90.69 107 PHE A N 1
ATOM 823 C CA . PHE A 1 107 ? 12.392 -3.037 -2.272 1.00 90.69 107 PHE A CA 1
ATOM 824 C C . PHE A 1 107 ? 11.758 -1.778 -1.693 1.00 90.69 107 PHE A C 1
ATOM 826 O O . PHE A 1 107 ? 10.590 -1.797 -1.292 1.00 90.69 107 PHE A O 1
ATOM 833 N N . SER A 1 108 ? 12.518 -0.691 -1.648 1.00 90.88 108 SER A N 1
ATOM 834 C CA . SER A 1 108 ? 12.009 0.644 -1.339 1.00 90.88 108 SER A CA 1
ATOM 835 C C . SER A 1 108 ? 11.241 1.251 -2.523 1.00 90.88 108 SER A C 1
ATOM 837 O O . SER A 1 108 ? 11.156 0.666 -3.606 1.00 90.88 108 SER A O 1
ATOM 839 N N . PHE A 1 109 ? 10.689 2.449 -2.319 1.00 85.00 109 PHE A N 1
ATOM 840 C CA . PHE A 1 109 ? 10.157 3.264 -3.410 1.00 85.00 109 PHE A CA 1
ATOM 841 C C . PHE A 1 109 ? 11.225 3.546 -4.480 1.00 85.00 109 PHE A C 1
ATOM 843 O O . PHE A 1 109 ? 10.985 3.282 -5.656 1.00 85.00 109 PHE A O 1
ATOM 850 N N . ASP A 1 110 ? 12.421 3.975 -4.070 1.00 84.00 110 ASP A N 1
ATOM 851 C CA . ASP A 1 110 ? 13.528 4.272 -4.988 1.00 84.00 110 ASP A CA 1
ATOM 852 C C . ASP A 1 110 ? 13.989 3.020 -5.741 1.00 84.00 110 ASP A C 1
ATOM 854 O O . ASP A 1 110 ? 14.221 3.069 -6.942 1.00 84.00 110 ASP A O 1
ATOM 858 N N . ASP A 1 111 ? 14.028 1.857 -5.081 1.00 86.88 111 ASP A N 1
ATOM 859 C CA . ASP A 1 111 ? 14.362 0.592 -5.746 1.00 86.88 111 ASP A CA 1
ATOM 860 C C . ASP A 1 111 ? 13.348 0.230 -6.843 1.00 86.88 111 ASP A C 1
ATOM 862 O O . ASP A 1 111 ? 13.718 -0.336 -7.879 1.00 86.88 111 ASP A O 1
ATOM 866 N N . ALA A 1 112 ? 12.066 0.530 -6.614 1.00 79.88 112 ALA A N 1
ATOM 867 C CA . ALA A 1 112 ? 11.016 0.322 -7.602 1.00 79.88 112 ALA A CA 1
ATOM 868 C C . ALA A 1 112 ? 11.163 1.287 -8.791 1.00 79.88 112 ALA A C 1
ATOM 870 O O . ALA A 1 112 ? 10.975 0.857 -9.931 1.00 79.88 112 ALA A O 1
ATOM 871 N N . LEU A 1 113 ? 11.548 2.546 -8.545 1.00 76.88 113 LEU A N 1
ATOM 872 C CA . LEU A 1 113 ? 11.806 3.545 -9.590 1.00 76.88 113 LEU A CA 1
ATOM 873 C C . LEU A 1 113 ? 13.064 3.244 -10.407 1.00 76.88 113 LEU A C 1
ATOM 875 O O . LEU A 1 113 ? 13.023 3.295 -11.635 1.00 76.88 113 LEU A O 1
ATOM 879 N N . ASP A 1 114 ? 14.143 2.836 -9.743 1.00 76.94 114 ASP A N 1
ATOM 880 C CA . ASP A 1 114 ? 15.408 2.424 -10.361 1.00 76.94 114 ASP A CA 1
ATOM 881 C C . ASP A 1 114 ? 15.273 1.126 -11.178 1.00 76.94 114 ASP A C 1
ATOM 883 O O . ASP A 1 114 ? 16.231 0.654 -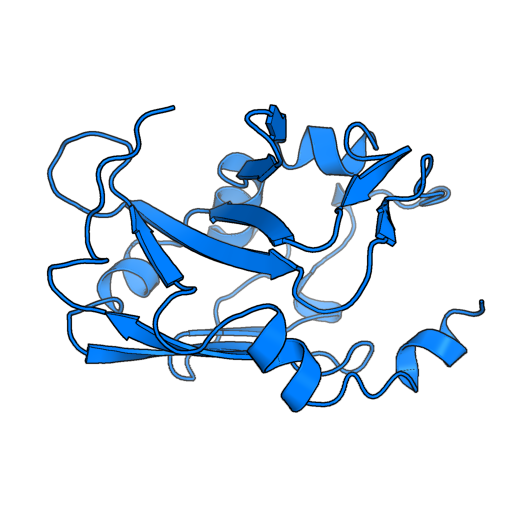11.796 1.00 76.94 114 ASP A O 1
ATOM 887 N N . GLY A 1 115 ? 14.094 0.498 -11.158 1.00 76.75 115 GLY A N 1
ATOM 888 C CA . GLY A 1 115 ? 13.825 -0.733 -11.884 1.00 76.75 115 GLY A CA 1
ATOM 889 C C . GLY A 1 115 ? 14.514 -1.956 -11.283 1.00 76.75 115 GLY A C 1
ATOM 890 O O . GLY A 1 115 ? 14.644 -2.966 -11.970 1.00 76.75 115 GLY A O 1
ATOM 891 N N . LYS A 1 116 ? 14.919 -1.937 -10.003 1.00 84.94 116 LYS A N 1
ATOM 892 C CA . LYS A 1 116 ? 15.545 -3.101 -9.331 1.00 84.94 116 LYS A CA 1
ATOM 893 C C . LYS A 1 116 ? 14.588 -4.284 -9.170 1.00 84.94 116 LYS A C 1
ATOM 895 O O . LYS A 1 116 ? 15.013 -5.424 -8.971 1.00 84.94 116 LYS A O 1
ATOM 900 N N . MET A 1 117 ? 13.287 -4.019 -9.275 1.00 83.25 117 MET A N 1
ATOM 901 C CA . MET A 1 117 ? 12.260 -5.053 -9.387 1.00 83.25 117 MET A CA 1
ATOM 902 C C . MET A 1 117 ? 12.158 -5.660 -10.798 1.00 83.25 117 MET A C 1
ATOM 904 O O . MET A 1 117 ? 11.506 -6.689 -10.968 1.00 83.25 117 MET A O 1
ATOM 908 N N . GLY A 1 118 ? 12.771 -5.039 -11.806 1.00 84.19 118 GLY A N 1
ATOM 909 C CA . GLY A 1 118 ? 12.711 -5.450 -13.203 1.00 84.19 118 GLY A CA 1
ATOM 910 C C . GLY A 1 118 ? 13.378 -6.800 -13.472 1.00 84.19 118 GLY A C 1
ATOM 911 O O . GLY A 1 118 ? 14.330 -7.199 -12.807 1.00 84.19 118 GLY A O 1
ATOM 912 N N . GLY A 1 119 ? 12.846 -7.531 -14.452 1.00 81.94 119 GLY A N 1
ATOM 913 C CA . GLY A 1 119 ? 13.284 -8.875 -14.843 1.00 81.94 119 GLY A CA 1
ATOM 914 C C . GLY A 1 119 ? 12.833 -9.978 -13.882 1.00 81.94 119 GLY A C 1
ATOM 915 O O . GLY A 1 119 ? 13.147 -11.153 -14.077 1.00 81.94 119 GLY A O 1
ATOM 916 N N . ARG A 1 120 ? 12.098 -9.633 -12.817 1.00 85.50 120 ARG A N 1
ATOM 917 C CA . ARG A 1 120 ? 11.605 -10.610 -11.843 1.00 85.50 120 ARG A CA 1
ATOM 918 C C . ARG A 1 120 ? 10.341 -11.279 -12.345 1.00 85.50 120 ARG A C 1
ATOM 920 O O . ARG A 1 120 ? 9.383 -10.621 -12.734 1.00 85.50 120 ARG A O 1
ATOM 927 N N . THR A 1 121 ? 10.306 -12.603 -12.246 1.00 85.50 121 THR A N 1
ATOM 928 C CA . THR A 1 121 ? 9.085 -13.378 -12.476 1.00 85.50 121 THR A CA 1
ATOM 929 C C . THR A 1 121 ? 8.311 -13.547 -11.171 1.00 85.50 121 THR A C 1
ATOM 931 O O . THR A 1 121 ? 8.802 -14.159 -10.215 1.00 85.50 121 THR A O 1
ATOM 934 N N . ILE A 1 122 ? 7.074 -13.056 -11.159 1.00 84.88 122 ILE A N 1
ATOM 935 C CA . ILE A 1 122 ? 6.068 -13.368 -10.147 1.00 84.88 122 ILE A CA 1
ATOM 936 C C . ILE A 1 122 ? 5.384 -14.659 -10.583 1.00 84.88 122 ILE A C 1
ATOM 938 O O . ILE A 1 122 ? 4.523 -14.648 -11.460 1.00 84.88 122 ILE A O 1
ATOM 942 N N . ALA A 1 123 ? 5.782 -15.789 -10.006 1.00 85.62 123 ALA A N 1
ATOM 943 C CA . ALA A 1 123 ? 5.217 -17.093 -10.337 1.00 85.62 123 ALA A CA 1
ATOM 944 C C . ALA A 1 123 ? 3.791 -17.251 -9.786 1.00 85.62 123 ALA A C 1
ATOM 946 O O . ALA A 1 123 ? 3.351 -16.510 -8.907 1.00 85.62 123 ALA A O 1
ATOM 947 N N . MET A 1 124 ? 3.051 -18.238 -10.293 1.00 84.12 124 MET A N 1
ATOM 948 C CA . MET A 1 124 ? 1.782 -18.631 -9.680 1.00 84.12 124 MET A CA 1
ATOM 949 C C . MET A 1 124 ? 2.053 -19.215 -8.286 1.00 84.12 124 MET A C 1
ATOM 951 O O . MET A 1 124 ? 2.924 -20.064 -8.125 1.00 84.12 124 MET A O 1
ATOM 955 N N . GLY A 1 125 ? 1.300 -18.762 -7.290 1.00 82.44 125 GLY A N 1
ATOM 956 C CA . GLY A 1 125 ? 1.499 -19.074 -5.877 1.00 82.44 125 GLY A CA 1
ATOM 957 C C . GLY A 1 125 ? 2.451 -18.121 -5.153 1.00 82.44 125 GLY A C 1
ATOM 958 O O . GLY A 1 125 ? 2.495 -18.164 -3.925 1.00 82.44 125 GLY A O 1
ATOM 959 N N . ASP A 1 126 ? 3.168 -17.240 -5.863 1.00 86.44 126 ASP A N 1
ATOM 960 C CA . ASP A 1 126 ? 4.017 -16.240 -5.213 1.00 86.44 126 ASP A CA 1
ATOM 961 C C . ASP A 1 126 ? 3.177 -15.219 -4.443 1.00 86.44 126 ASP A C 1
ATOM 963 O O . ASP A 1 126 ? 2.109 -14.782 -4.886 1.00 86.44 126 ASP A O 1
ATOM 967 N N . GLN A 1 127 ? 3.723 -14.787 -3.308 1.00 87.00 127 GLN A N 1
ATOM 968 C CA . GLN A 1 127 ? 3.197 -13.685 -2.521 1.00 87.00 127 GLN A CA 1
ATOM 969 C C . GLN A 1 127 ? 4.012 -12.415 -2.781 1.00 87.00 127 GLN A C 1
ATOM 971 O O . GLN A 1 127 ? 5.240 -12.428 -2.674 1.00 87.00 127 GLN A O 1
ATOM 976 N N . ILE A 1 128 ? 3.315 -11.314 -3.052 1.00 87.19 128 ILE A N 1
ATOM 977 C CA . ILE A 1 128 ? 3.862 -9.958 -3.012 1.00 87.19 128 ILE A CA 1
ATOM 978 C C . ILE A 1 128 ? 3.261 -9.268 -1.796 1.00 87.19 128 ILE A C 1
ATOM 980 O O . ILE A 1 128 ? 2.045 -9.259 -1.609 1.00 87.19 128 ILE A O 1
ATOM 984 N N . THR A 1 129 ? 4.109 -8.700 -0.952 1.00 88.88 129 THR A N 1
ATOM 985 C CA . THR A 1 129 ? 3.667 -7.908 0.196 1.00 88.88 129 THR A CA 1
ATOM 986 C C . THR A 1 129 ? 4.009 -6.453 -0.061 1.00 88.88 129 THR A C 1
ATOM 988 O O . THR A 1 129 ? 5.137 -6.157 -0.420 1.00 88.88 129 THR A O 1
ATOM 991 N N . VAL A 1 130 ? 3.061 -5.548 0.127 1.00 89.12 130 VAL A N 1
ATOM 992 C CA . VAL A 1 130 ? 3.274 -4.103 0.056 1.00 89.12 130 VAL A CA 1
ATOM 993 C C . VAL A 1 130 ? 2.994 -3.529 1.434 1.00 89.12 130 VAL A C 1
ATOM 995 O O . VAL A 1 130 ? 1.942 -3.796 2.009 1.00 89.12 130 VAL A O 1
ATOM 998 N N . MET A 1 131 ? 3.932 -2.772 1.982 1.00 90.69 131 MET A N 1
ATOM 999 C CA . MET A 1 131 ? 3.809 -2.123 3.282 1.00 90.69 131 MET A CA 1
ATOM 1000 C C . MET A 1 131 ? 4.042 -0.631 3.142 1.00 90.69 131 MET A C 1
ATOM 1002 O O . MET A 1 131 ? 4.958 -0.240 2.429 1.00 90.69 131 MET A O 1
ATOM 1006 N N . PHE A 1 132 ? 3.239 0.187 3.811 1.00 90.62 132 PHE A N 1
ATOM 1007 C CA . PHE A 1 132 ? 3.431 1.635 3.875 1.00 90.62 132 PHE A CA 1
ATOM 1008 C C . PHE A 1 132 ? 2.733 2.218 5.109 1.00 90.62 132 PHE A C 1
ATOM 1010 O O . PHE A 1 132 ? 1.830 1.604 5.684 1.00 90.62 132 PHE A O 1
ATOM 1017 N N . LYS A 1 133 ? 3.164 3.409 5.516 1.00 91.19 133 LYS A N 1
ATOM 1018 C CA . LYS A 1 133 ? 2.560 4.223 6.573 1.00 91.19 133 LYS A CA 1
ATOM 1019 C C . LYS A 1 133 ? 1.518 5.168 5.986 1.00 91.19 133 LYS A C 1
ATOM 1021 O O . LYS A 1 133 ? 1.671 5.653 4.868 1.00 91.19 133 LYS A O 1
ATOM 1026 N N . LEU A 1 134 ? 0.494 5.441 6.780 1.00 87.12 134 LEU A N 1
ATOM 1027 C CA . LEU A 1 134 ? -0.384 6.599 6.630 1.00 87.12 134 LEU A CA 1
ATOM 1028 C C . LEU A 1 134 ? -0.209 7.485 7.864 1.00 87.12 134 LEU A C 1
ATOM 1030 O O . LEU A 1 134 ? 0.432 7.071 8.831 1.00 87.12 134 LEU A O 1
ATOM 1034 N N . ASP A 1 135 ? -0.779 8.683 7.841 1.00 88.56 135 ASP A N 1
ATOM 1035 C CA . ASP A 1 135 ? -0.864 9.507 9.039 1.00 88.56 135 ASP A CA 1
ATOM 1036 C C . ASP A 1 135 ? -1.652 8.819 10.176 1.00 88.56 135 ASP A C 1
ATOM 1038 O O . ASP A 1 135 ? -2.453 7.895 9.974 1.00 88.56 135 ASP A O 1
ATOM 1042 N N . ASP A 1 136 ? -1.429 9.301 11.400 1.00 87.88 136 ASP A N 1
ATOM 1043 C CA . ASP A 1 136 ? -2.053 8.757 12.609 1.00 87.88 136 ASP A CA 1
ATOM 1044 C C . ASP A 1 136 ? -3.587 8.852 12.576 1.00 87.88 136 ASP A C 1
ATOM 1046 O O . ASP A 1 136 ? -4.276 8.036 13.195 1.00 87.88 136 ASP A O 1
ATOM 1050 N N . ALA A 1 137 ? -4.145 9.824 11.846 1.00 89.75 137 ALA A N 1
ATOM 1051 C CA . ALA A 1 137 ? -5.587 10.016 11.752 1.00 89.75 137 ALA A CA 1
ATOM 1052 C C . ALA A 1 137 ? -6.249 8.900 10.933 1.00 89.75 137 ALA A C 1
ATOM 1054 O O . ALA A 1 137 ? -7.322 8.424 11.311 1.00 89.75 137 ALA A O 1
ATOM 1055 N N . PHE A 1 138 ? -5.626 8.446 9.843 1.00 88.56 138 PHE A N 1
ATOM 1056 C CA . PHE A 1 138 ? -6.102 7.301 9.065 1.00 88.56 138 PHE A CA 1
ATOM 1057 C C . PHE A 1 138 ? -5.744 5.965 9.715 1.00 88.56 138 PHE A C 1
ATOM 1059 O O . PHE A 1 138 ? -6.592 5.070 9.736 1.00 88.56 138 PHE A O 1
ATOM 1066 N N . LEU A 1 139 ? -4.553 5.826 10.306 1.00 86.62 139 LEU A N 1
ATOM 1067 C CA . LEU A 1 139 ? -4.192 4.618 11.061 1.00 86.62 139 LEU A CA 1
ATOM 1068 C C . LEU A 1 139 ? -5.139 4.389 12.246 1.00 86.62 139 LEU A C 1
ATOM 1070 O O . LEU A 1 139 ? -5.596 3.267 12.457 1.00 86.62 139 LEU A O 1
ATOM 1074 N N . GLY A 1 140 ? -5.525 5.449 12.960 1.00 86.31 140 GLY A N 1
ATOM 1075 C CA . GLY A 1 140 ? -6.475 5.375 14.073 1.00 86.31 140 GLY A CA 1
ATOM 1076 C C . GLY A 1 140 ? -7.879 4.892 13.685 1.00 86.31 140 GLY A C 1
ATOM 1077 O O . GLY A 1 140 ? -8.627 4.434 14.549 1.00 86.31 140 GLY A O 1
ATOM 1078 N N . LYS A 1 141 ? -8.244 4.940 12.395 1.00 88.81 141 LYS A N 1
ATOM 1079 C CA . LYS A 1 141 ? -9.519 4.404 11.880 1.00 88.81 141 LYS A CA 1
ATOM 1080 C C . LYS A 1 141 ? -9.493 2.888 11.675 1.00 88.81 141 LYS A C 1
ATOM 1082 O O . LYS A 1 141 ? -10.552 2.294 11.475 1.00 88.81 141 LYS A O 1
ATOM 1087 N N . LEU A 1 142 ? -8.318 2.259 11.691 1.00 88.44 142 LEU A N 1
ATOM 1088 C CA . LEU A 1 142 ? -8.143 0.816 11.514 1.00 88.44 142 LEU A CA 1
ATOM 1089 C C . LEU A 1 142 ? -8.297 0.085 12.852 1.00 88.44 142 LEU A C 1
ATOM 1091 O O . LEU A 1 142 ? -7.323 -0.338 13.473 1.00 88.44 142 LEU A O 1
ATOM 1095 N N . THR A 1 143 ? -9.540 -0.047 13.303 1.00 90.06 143 THR A N 1
ATOM 1096 C CA . THR A 1 143 ? -9.919 -0.783 14.517 1.00 90.06 143 THR A CA 1
ATOM 1097 C C . THR A 1 143 ? -10.385 -2.207 14.194 1.00 90.06 143 THR A C 1
ATOM 1099 O O . THR A 1 143 ? -10.372 -2.628 13.045 1.00 90.06 143 THR A O 1
ATOM 1102 N N . GLU A 1 144 ? -10.756 -3.007 15.197 1.00 91.06 144 GLU A N 1
ATOM 1103 C CA . GLU A 1 144 ? -11.372 -4.312 14.933 1.00 91.06 144 GLU A CA 1
ATOM 1104 C C . GLU A 1 144 ? -12.730 -4.117 14.237 1.00 91.06 144 GLU A C 1
ATOM 1106 O O . GLU A 1 144 ? -13.588 -3.377 14.725 1.00 91.06 144 GLU A O 1
ATOM 1111 N N . GLY A 1 145 ? -12.934 -4.769 13.090 1.00 90.50 145 GLY A N 1
ATOM 1112 C CA . GLY A 1 145 ? -14.133 -4.576 12.280 1.00 90.50 145 GLY A CA 1
ATOM 1113 C C . GLY A 1 145 ? -13.911 -4.709 10.777 1.00 90.50 145 GLY A C 1
ATOM 1114 O O . GLY A 1 145 ? -12.890 -5.203 10.303 1.00 90.50 145 GLY A O 1
ATOM 1115 N N . LYS A 1 146 ? -14.922 -4.303 10.002 1.00 90.88 146 LYS A N 1
ATOM 1116 C CA . LYS A 1 146 ? -14.880 -4.317 8.534 1.00 90.88 146 LYS A CA 1
ATOM 1117 C C . LYS A 1 146 ? -14.372 -2.982 8.011 1.00 90.88 146 LYS A C 1
ATOM 1119 O O . LYS A 1 146 ? -14.868 -1.935 8.418 1.00 90.88 146 LYS A O 1
ATOM 1124 N N . HIS A 1 147 ? -13.462 -3.051 7.051 1.00 90.50 147 HIS A N 1
ATOM 1125 C CA . HIS A 1 147 ? -12.840 -1.897 6.422 1.00 90.50 147 HIS A CA 1
ATOM 1126 C C . HIS A 1 147 ? -12.791 -2.056 4.908 1.00 90.50 147 HIS A C 1
ATOM 1128 O O . HIS A 1 147 ? -12.971 -3.152 4.363 1.00 90.50 147 HIS A O 1
ATOM 1134 N N . ASN A 1 148 ? -12.521 -0.945 4.236 1.00 90.12 148 ASN A N 1
ATOM 1135 C CA . ASN A 1 148 ? -12.352 -0.899 2.798 1.00 90.12 148 ASN A CA 1
ATOM 1136 C C . ASN A 1 148 ? -11.211 0.043 2.419 1.00 90.12 148 ASN A C 1
ATOM 1138 O O . ASN A 1 148 ? -11.172 1.172 2.906 1.00 90.12 148 ASN A O 1
ATOM 1142 N N . ILE A 1 149 ? -10.324 -0.403 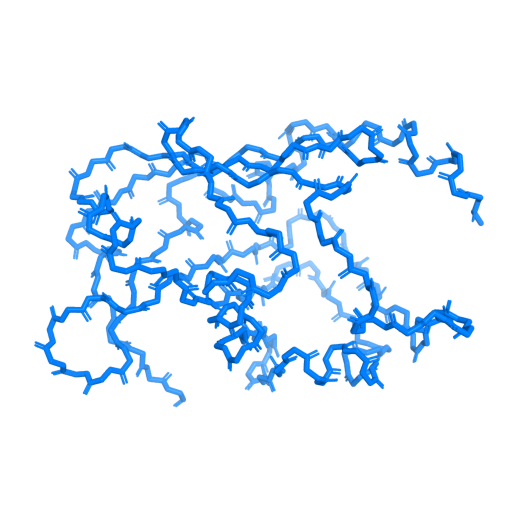1.532 1.00 88.19 149 ILE A N 1
ATOM 1143 C CA . ILE A 1 149 ? -9.391 0.472 0.816 1.00 88.19 149 ILE A CA 1
ATOM 1144 C C . ILE A 1 149 ? -9.824 0.495 -0.644 1.00 88.19 149 ILE A C 1
ATOM 1146 O O . ILE A 1 149 ? -9.955 -0.564 -1.265 1.00 88.19 149 ILE A O 1
ATOM 1150 N N . ALA A 1 150 ? -10.019 1.694 -1.185 1.00 88.19 150 ALA A N 1
ATOM 1151 C CA . ALA A 1 150 ? -10.358 1.882 -2.586 1.00 88.19 150 ALA A CA 1
ATOM 1152 C C . ALA A 1 150 ? -9.345 2.795 -3.279 1.00 88.19 150 ALA A C 1
ATOM 1154 O O . ALA A 1 150 ? -8.891 3.791 -2.720 1.00 88.19 150 ALA A O 1
ATOM 1155 N N . ILE A 1 151 ? -8.995 2.427 -4.505 1.00 86.19 151 ILE A N 1
ATOM 1156 C CA . ILE A 1 151 ? -8.171 3.201 -5.423 1.00 86.19 151 ILE A CA 1
ATOM 1157 C C . ILE A 1 151 ? -9.053 3.491 -6.627 1.00 86.19 151 ILE A C 1
ATOM 1159 O O . ILE A 1 151 ? -9.456 2.567 -7.337 1.00 86.19 151 ILE A O 1
ATOM 1163 N N . GLU A 1 152 ? -9.356 4.760 -6.854 1.00 88.25 152 GLU A N 1
ATOM 1164 C CA . GLU A 1 152 ? -10.142 5.201 -8.001 1.00 88.25 152 GLU A CA 1
ATOM 1165 C C . GLU A 1 152 ? -9.255 5.916 -9.011 1.00 88.25 152 GLU A C 1
ATOM 1167 O O . GLU A 1 152 ? -8.389 6.711 -8.644 1.00 88.25 152 GLU A O 1
ATOM 1172 N N . SER A 1 153 ? -9.471 5.649 -10.295 1.00 81.25 153 SER A N 1
ATOM 1173 C CA . SER A 1 153 ? -8.770 6.327 -11.381 1.00 81.25 153 SER A CA 1
ATOM 1174 C C . SER A 1 153 ? -9.631 6.340 -12.635 1.00 81.25 153 SER A C 1
ATOM 1176 O O . SER A 1 153 ? -10.360 5.397 -12.925 1.00 81.25 153 SER A O 1
ATOM 1178 N N . GLU A 1 154 ? -9.498 7.391 -13.437 1.00 76.44 154 GLU A N 1
ATOM 1179 C CA . GLU A 1 154 ? -10.093 7.428 -14.777 1.00 76.44 154 GLU A CA 1
ATOM 1180 C C . GLU A 1 154 ? -9.245 6.670 -15.816 1.00 76.44 154 GLU A C 1
ATOM 1182 O O . GLU A 1 154 ? -9.689 6.442 -16.942 1.00 76.44 154 GLU A O 1
ATOM 1187 N N . LYS A 1 155 ? -8.002 6.299 -15.467 1.00 69.38 155 LYS A N 1
ATOM 1188 C CA . LYS A 1 155 ? -7.028 5.693 -16.393 1.00 69.38 155 LYS A CA 1
ATOM 1189 C C . LYS A 1 155 ? -6.824 4.197 -16.183 1.00 69.38 155 LYS A C 1
ATOM 1191 O O . LYS A 1 155 ? -6.451 3.514 -17.135 1.00 69.38 155 LYS A O 1
ATOM 1196 N N . ILE A 1 156 ? -7.040 3.704 -14.967 1.00 69.56 156 ILE A N 1
ATOM 1197 C CA . ILE A 1 156 ? -6.948 2.284 -14.613 1.00 69.56 156 ILE A CA 1
ATOM 1198 C C . ILE A 1 156 ? -8.245 1.837 -13.932 1.00 69.56 156 ILE A C 1
ATOM 1200 O O . ILE A 1 156 ? -8.941 2.673 -13.362 1.00 69.56 156 ILE A O 1
ATOM 1204 N N . PRO A 1 157 ? -8.591 0.538 -13.965 1.00 72.12 157 PRO A N 1
ATOM 1205 C CA . PRO A 1 157 ? -9.759 0.040 -13.251 1.00 72.12 157 PRO A CA 1
ATOM 1206 C C . PRO A 1 157 ? -9.705 0.378 -11.766 1.00 72.12 157 PRO A C 1
ATOM 1208 O O . PRO A 1 157 ? -8.674 0.172 -11.124 1.00 72.12 157 PRO A O 1
ATOM 1211 N N . ASN A 1 158 ? -10.841 0.813 -11.221 1.00 78.56 158 ASN A N 1
ATOM 1212 C CA . ASN A 1 158 ? -10.975 1.021 -9.787 1.00 78.56 158 ASN A CA 1
ATOM 1213 C C . ASN A 1 158 ? -10.708 -0.291 -9.042 1.00 78.56 158 ASN A C 1
ATOM 1215 O O . ASN A 1 158 ? -11.245 -1.351 -9.389 1.00 78.56 158 ASN A O 1
ATOM 1219 N N . ILE A 1 159 ? -9.877 -0.208 -8.009 1.00 80.69 159 ILE A N 1
ATOM 1220 C CA . ILE A 1 159 ? -9.544 -1.330 -7.138 1.00 80.69 159 ILE A CA 1
ATOM 1221 C C . ILE A 1 159 ? -10.259 -1.097 -5.819 1.00 80.69 159 ILE A C 1
ATOM 1223 O O . ILE A 1 159 ? -10.090 -0.055 -5.201 1.00 80.69 159 ILE A O 1
ATOM 1227 N N . GLU A 1 160 ? -11.024 -2.084 -5.371 1.00 82.69 160 GLU A N 1
ATOM 1228 C CA . GLU A 1 160 ? -11.686 -2.055 -4.072 1.00 82.69 160 GLU A CA 1
ATOM 1229 C C . GLU A 1 160 ? -11.341 -3.329 -3.302 1.00 82.69 160 GLU A C 1
ATOM 1231 O O . GLU A 1 160 ? -11.547 -4.450 -3.787 1.00 82.69 160 GLU A O 1
ATOM 1236 N N . ILE A 1 161 ? -10.787 -3.155 -2.104 1.00 82.19 161 ILE A N 1
ATOM 1237 C CA . ILE A 1 161 ? -10.345 -4.237 -1.230 1.00 82.19 161 ILE A CA 1
ATOM 1238 C C . ILE A 1 161 ? -11.104 -4.121 0.088 1.00 82.19 161 ILE A C 1
ATOM 1240 O O . ILE A 1 161 ? -10.713 -3.383 0.990 1.00 82.19 161 ILE A O 1
ATOM 1244 N N . GLY A 1 162 ? -12.162 -4.921 0.219 1.00 81.88 162 GLY A N 1
ATOM 1245 C CA . GLY A 1 162 ? -12.838 -5.139 1.495 1.00 81.88 162 GLY A CA 1
ATOM 1246 C C . GLY A 1 162 ? -12.061 -6.116 2.380 1.00 81.88 162 GLY A C 1
ATOM 1247 O O . GLY A 1 162 ? -11.751 -7.241 1.964 1.00 81.88 162 GLY A O 1
ATOM 1248 N N . PHE A 1 163 ? -11.780 -5.721 3.619 1.00 85.50 163 PHE A N 1
ATOM 1249 C CA . PHE A 1 163 ? -11.070 -6.544 4.598 1.00 85.50 163 PHE A CA 1
ATOM 1250 C C . PHE A 1 163 ? -11.708 -6.463 5.985 1.00 85.50 163 PHE A C 1
ATOM 1252 O O . PHE A 1 163 ? -12.571 -5.635 6.259 1.00 85.50 163 PHE A O 1
ATOM 1259 N N . GLU A 1 164 ? -11.322 -7.397 6.846 1.00 87.56 164 GLU A N 1
ATOM 1260 C CA . GLU A 1 164 ? -11.806 -7.492 8.218 1.00 87.56 164 GLU A CA 1
ATOM 1261 C C . GLU A 1 164 ? -10.591 -7.576 9.134 1.00 87.56 164 GLU A C 1
ATOM 1263 O O . GLU A 1 164 ? -9.754 -8.467 8.967 1.00 87.56 164 GLU A O 1
ATOM 1268 N N . LEU A 1 165 ? -10.471 -6.618 10.045 1.00 88.25 165 LEU A N 1
ATOM 1269 C CA . LEU A 1 165 ? -9.448 -6.586 11.075 1.00 88.25 165 LEU A CA 1
ATOM 1270 C C . LEU A 1 165 ? -9.986 -7.267 12.329 1.00 88.25 165 LEU A C 1
ATOM 1272 O O . LEU A 1 165 ? -11.122 -7.050 12.735 1.00 88.25 165 LEU A O 1
ATOM 1276 N N . THR A 1 166 ? -9.152 -8.119 12.904 1.00 88.12 166 THR A N 1
ATOM 1277 C CA . THR A 1 166 ? -9.390 -8.943 14.088 1.00 88.12 166 THR A CA 1
ATOM 1278 C C . THR A 1 166 ? -8.090 -9.019 14.883 1.00 88.12 166 THR A C 1
ATOM 1280 O O . THR A 1 166 ? -7.009 -8.727 14.364 1.00 88.12 166 THR A O 1
ATOM 1283 N N . SER A 1 167 ? -8.144 -9.551 16.100 1.00 86.06 167 SER A N 1
ATOM 1284 C CA . SER A 1 167 ? -6.942 -9.820 16.906 1.00 86.06 167 SER A CA 1
ATOM 1285 C C . SER A 1 167 ? -5.856 -10.671 16.217 1.00 86.06 167 SER A C 1
ATOM 1287 O O . SER A 1 167 ? -4.710 -10.662 16.654 1.00 86.06 167 SER A O 1
ATOM 1289 N N . LYS A 1 168 ? -6.170 -11.401 15.135 1.00 85.25 168 LYS A N 1
ATOM 1290 C CA . LYS A 1 168 ? -5.200 -12.241 14.401 1.00 85.25 168 LYS A CA 1
ATOM 1291 C C . LYS A 1 168 ? -4.379 -11.483 13.354 1.00 85.25 168 LYS A C 1
ATOM 1293 O O . LYS A 1 168 ? -3.319 -11.965 12.948 1.00 85.25 168 LYS A O 1
ATOM 1298 N N . ASN A 1 169 ? -4.878 -10.355 12.861 1.00 82.44 169 ASN A N 1
ATOM 1299 C CA . ASN A 1 169 ? -4.277 -9.588 11.764 1.00 82.44 169 ASN A CA 1
ATOM 1300 C C . ASN A 1 169 ? -4.091 -8.099 12.077 1.00 82.44 169 ASN A C 1
ATOM 1302 O O . ASN A 1 169 ? -3.657 -7.350 11.204 1.00 82.44 169 ASN A O 1
ATOM 1306 N N . MET A 1 170 ? -4.367 -7.690 13.313 1.00 86.81 170 MET A N 1
ATOM 1307 C CA . MET A 1 170 ? -3.993 -6.384 13.839 1.00 86.81 170 MET A CA 1
ATOM 1308 C C . MET A 1 170 ? -2.667 -6.441 14.600 1.00 86.81 170 MET A C 1
ATOM 1310 O O . MET A 1 170 ? -2.356 -7.456 15.223 1.00 86.81 170 MET A O 1
ATOM 1314 N N . ASN A 1 171 ? -1.926 -5.331 14.569 1.00 84.50 171 ASN A N 1
ATOM 1315 C CA . ASN A 1 171 ? -0.695 -5.084 15.329 1.00 84.50 171 ASN A CA 1
ATOM 1316 C C . ASN A 1 171 ? 0.314 -6.237 15.225 1.00 84.50 171 ASN A C 1
ATOM 1318 O O . ASN A 1 171 ? 0.936 -6.643 16.211 1.00 84.50 171 ASN A O 1
ATOM 1322 N N . GLN A 1 172 ? 0.456 -6.811 14.028 1.00 84.81 172 GLN A N 1
ATOM 1323 C CA . GLN A 1 172 ? 1.436 -7.865 13.819 1.00 84.81 172 GLN A CA 1
ATOM 1324 C C . GLN A 1 172 ? 2.837 -7.284 13.973 1.00 84.81 172 GLN A C 1
ATOM 1326 O O . GLN A 1 172 ? 3.172 -6.286 13.342 1.00 84.81 172 GLN A O 1
ATOM 1331 N N . GLN A 1 173 ? 3.665 -7.937 14.783 1.00 80.62 173 GLN A N 1
ATOM 1332 C CA . GLN A 1 173 ? 5.075 -7.583 14.882 1.00 80.62 173 GLN A CA 1
ATOM 1333 C C . GLN A 1 173 ? 5.757 -7.857 13.544 1.00 80.62 173 GLN A C 1
ATOM 1335 O O . GLN A 1 173 ? 5.710 -8.986 13.034 1.00 80.62 173 GLN A O 1
ATOM 1340 N N . PHE A 1 174 ? 6.395 -6.838 12.975 1.00 74.06 174 PHE A N 1
ATOM 1341 C CA . PHE A 1 174 ? 7.222 -7.037 11.796 1.00 74.06 174 PHE A CA 1
ATOM 1342 C C . PHE A 1 174 ? 8.561 -7.644 12.204 1.00 74.06 174 PHE A C 1
ATOM 1344 O O . PHE A 1 174 ? 9.337 -7.036 12.936 1.00 74.06 174 PHE A O 1
ATOM 1351 N N . LYS A 1 175 ? 8.845 -8.850 11.714 1.00 61.59 175 LYS A N 1
ATOM 1352 C CA . LYS A 1 175 ? 10.193 -9.418 11.739 1.00 61.59 175 LYS A CA 1
ATOM 1353 C C . LYS A 1 175 ? 10.717 -9.364 10.312 1.00 61.59 175 LYS A C 1
ATOM 1355 O O . LYS A 1 175 ? 10.172 -10.065 9.459 1.00 61.59 175 LYS A O 1
ATOM 1360 N N . ALA A 1 176 ? 11.675 -8.469 10.078 1.00 53.22 176 ALA A N 1
ATOM 1361 C CA . ALA A 1 176 ? 12.434 -8.403 8.834 1.00 53.22 176 ALA A CA 1
ATOM 1362 C C . ALA A 1 176 ? 13.272 -9.675 8.649 1.00 53.22 176 ALA A C 1
ATOM 1364 O O . ALA A 1 176 ? 13.767 -10.200 9.676 1.00 53.22 176 ALA A O 1
#

Secondary structure (DSSP, 8-state):
--HHHHHT----HHHHHHHS-TTSSEEEEESSSSSS--EEEEEEE--S--EEPPS----TT--GGG--GGGT-EEEETTEEE---TT-HHHHHHHHH-EEEETTEEE-HHHHHTTTTTT-EE-TT-EEEEEE---HHHHTT--SEEEEEEEE-SSS--EEEEEEE-TTTSSEEP--

pLDDT: mean 79.12, std 14.25, range [31.08, 94.56]

Foldseek 3Di:
DDLVVQLPPCPDLVQLCQQQVAAPFWFFADAPPPLAGFKIKGKTAQQDFKDFAAQDPCPDPDDPLPDFVVVFKWKDKQNHTADSGRPDPFVVQFQQFWWKDWPRDIAHNVCVVVSVSHGDMQGHGTMIMIMTGGDPVRSVVPDAAKMWIWMDGSSHDIRIHIHGDDPVRYHHYDDD

Radius of gyration: 16.32 Å; chains: 1; bounding box: 30×36×48 Å

Sequence (176 aa):
MKLEDLKNLKVPTAMIKKLFPPKKSVFTVDTTGDGKADMIKIVALNLFAPFEIPAKADLGDINVDEIDPSEYVKLFLNGDQIDISKGSPNVELIKQSLRILHKGDSFSFDDALDGKMGGRTIAMGDQITVMFKLDDAFLGKLTEGKHNIAIESEKIPNIEIGFELTSKNMNQQFKA